Protein AF-A0A656GL36-F1 (afdb_monomer_lite)

Organism: NCBI:txid629261

pLDDT: mean 87.65, std 6.78, range [60.09, 93.75]

Structure (mmCIF, N/CA/C/O backbone):
data_AF-A0A656GL36-F1
#
_entry.id   AF-A0A656GL36-F1
#
loop_
_atom_site.group_PDB
_atom_site.id
_ato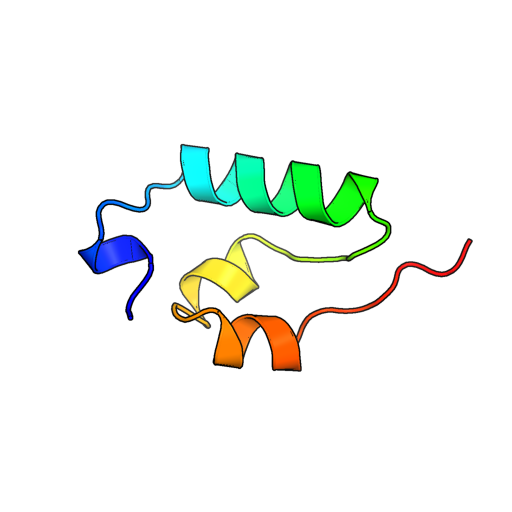m_site.type_symbol
_atom_site.label_atom_id
_atom_site.label_alt_id
_atom_site.label_comp_id
_atom_site.label_asym_id
_atom_site.label_entity_id
_atom_site.label_seq_id
_atom_site.pdbx_PDB_ins_code
_atom_site.Cartn_x
_atom_site.Cartn_y
_atom_site.Cartn_z
_atom_site.occupancy
_atom_site.B_iso_or_equiv
_atom_site.auth_seq_id
_atom_site.auth_comp_id
_atom_site.auth_asym_id
_atom_site.auth_atom_id
_atom_site.pdbx_PDB_model_num
ATOM 1 N N . ASP A 1 1 ? 3.709 -10.127 -10.954 1.00 63.91 1 ASP A N 1
ATOM 2 C CA . ASP A 1 1 ? 3.115 -8.828 -10.554 1.00 63.91 1 ASP A CA 1
ATOM 3 C C . ASP A 1 1 ? 3.846 -8.173 -9.391 1.00 63.91 1 ASP A C 1
ATOM 5 O O . ASP A 1 1 ? 3.261 -7.947 -8.333 1.00 63.91 1 ASP A O 1
ATOM 9 N N . ASN A 1 2 ? 5.129 -7.869 -9.566 1.00 78.38 2 ASN A N 1
ATOM 10 C CA . ASN A 1 2 ? 5.860 -7.085 -8.581 1.00 78.38 2 ASN A CA 1
ATOM 11 C C . ASN A 1 2 ? 5.720 -5.604 -8.932 1.00 78.38 2 ASN A C 1
ATOM 13 O O . ASN A 1 2 ? 6.101 -5.178 -10.020 1.00 78.38 2 ASN A O 1
ATOM 17 N N . PHE A 1 3 ? 5.158 -4.832 -8.010 1.00 83.06 3 PHE A N 1
ATOM 18 C CA . PHE A 1 3 ? 4.905 -3.407 -8.175 1.00 83.06 3 PHE A CA 1
ATOM 19 C C . PHE A 1 3 ? 6.168 -2.627 -8.574 1.00 83.06 3 PHE A C 1
ATOM 21 O O . PHE A 1 3 ? 6.088 -1.753 -9.432 1.00 83.06 3 PHE A O 1
ATOM 28 N N . PHE A 1 4 ? 7.331 -2.972 -8.015 1.00 81.94 4 PHE A N 1
ATOM 29 C CA . PHE A 1 4 ? 8.591 -2.282 -8.305 1.00 81.94 4 PHE A CA 1
ATOM 30 C C . PHE A 1 4 ? 9.193 -2.694 -9.655 1.00 81.94 4 PHE A C 1
ATOM 32 O O . PHE A 1 4 ? 9.723 -1.848 -10.369 1.00 81.94 4 PHE A O 1
ATOM 39 N N . GLU A 1 5 ? 9.050 -3.961 -10.055 1.00 84.81 5 GLU A N 1
ATOM 40 C CA . GLU A 1 5 ? 9.507 -4.433 -11.376 1.00 84.81 5 GLU A CA 1
ATOM 41 C C . GLU A 1 5 ? 8.697 -3.811 -12.526 1.00 84.81 5 GLU A C 1
ATOM 43 O O . GLU A 1 5 ? 9.191 -3.690 -13.642 1.00 84.81 5 GLU A O 1
ATOM 48 N N . LEU A 1 6 ? 7.471 -3.358 -12.246 1.00 84.44 6 LEU A N 1
ATOM 49 C CA . LEU A 1 6 ? 6.606 -2.644 -13.190 1.00 84.44 6 LEU A CA 1
ATOM 50 C C . LEU A 1 6 ? 6.862 -1.123 -13.229 1.00 84.44 6 LEU A C 1
ATOM 52 O O . LEU A 1 6 ? 6.082 -0.387 -13.831 1.00 84.44 6 LEU A O 1
ATOM 56 N N . GLY A 1 7 ? 7.933 -0.641 -12.587 1.00 83.69 7 GLY A N 1
ATOM 57 C CA . GLY A 1 7 ? 8.274 0.785 -12.524 1.00 83.69 7 GLY A CA 1
ATOM 58 C C . GLY A 1 7 ? 7.642 1.532 -11.349 1.00 83.69 7 GLY A C 1
ATOM 59 O O . GLY A 1 7 ? 7.605 2.760 -11.347 1.00 83.69 7 GLY A O 1
ATOM 60 N N . GLY A 1 8 ? 7.135 0.816 -10.343 1.00 85.31 8 GLY A N 1
ATOM 61 C CA . GLY A 1 8 ? 6.724 1.417 -9.082 1.00 85.31 8 GLY A CA 1
ATOM 62 C C . GLY A 1 8 ? 7.914 2.044 -8.359 1.00 85.31 8 GLY A C 1
ATOM 63 O O . GLY A 1 8 ? 8.935 1.398 -8.139 1.00 85.31 8 GLY A O 1
ATOM 64 N N . ASP A 1 9 ? 7.772 3.302 -7.957 1.00 86.94 9 ASP A N 1
ATOM 65 C CA . ASP A 1 9 ? 8.784 4.046 -7.210 1.00 86.94 9 ASP A CA 1
ATOM 66 C C . ASP A 1 9 ? 8.244 4.521 -5.847 1.00 86.94 9 ASP A C 1
ATOM 68 O O . ASP A 1 9 ? 7.081 4.304 -5.477 1.00 86.94 9 ASP A O 1
ATOM 72 N N . SER A 1 10 ? 9.101 5.183 -5.069 1.00 84.94 10 SER A N 1
ATOM 73 C CA . SER A 1 10 ? 8.754 5.724 -3.749 1.00 84.94 10 SER A CA 1
ATOM 74 C C . SER A 1 10 ? 7.638 6.781 -3.790 1.00 84.94 10 SER A C 1
ATOM 76 O O . SER A 1 10 ? 6.888 6.918 -2.823 1.00 84.94 10 SER A O 1
ATOM 78 N N . ILE A 1 11 ? 7.486 7.516 -4.894 1.00 88.56 11 ILE A N 1
ATOM 79 C CA . ILE A 1 11 ? 6.438 8.528 -5.078 1.00 88.56 11 ILE A CA 1
ATOM 80 C C . ILE A 1 11 ? 5.101 7.836 -5.344 1.00 88.56 11 ILE A C 1
ATOM 82 O O . ILE A 1 11 ? 4.117 8.127 -4.660 1.00 88.56 11 ILE A O 1
ATOM 86 N N . LEU A 1 12 ? 5.059 6.884 -6.277 1.00 89.00 12 LEU A N 1
ATOM 87 C CA . LEU A 1 12 ? 3.868 6.078 -6.557 1.00 89.00 12 LEU A CA 1
ATOM 88 C C . LEU A 1 12 ? 3.415 5.316 -5.305 1.00 89.00 12 LEU A C 1
ATOM 90 O O . LEU A 1 12 ? 2.225 5.297 -4.985 1.00 89.00 12 LEU A O 1
ATOM 94 N N . SER A 1 13 ? 4.367 4.789 -4.535 1.00 88.81 13 SER A N 1
ATOM 95 C CA . SER A 1 13 ? 4.128 4.142 -3.241 1.00 88.81 13 SER A CA 1
ATOM 96 C C . SER A 1 13 ? 3.382 5.055 -2.262 1.00 88.81 13 SER A C 1
ATOM 98 O O . SER A 1 13 ? 2.359 4.676 -1.683 1.00 88.81 13 SER A O 1
ATOM 100 N N . LEU A 1 14 ? 3.859 6.293 -2.102 1.00 90.94 14 LEU A N 1
ATOM 101 C CA . LEU A 1 14 ? 3.218 7.291 -1.244 1.00 90.94 14 LEU A CA 1
ATOM 102 C C . LEU A 1 14 ? 1.834 7.694 -1.764 1.00 90.94 14 LEU A C 1
ATOM 104 O O . LEU A 1 14 ? 0.902 7.835 -0.970 1.00 90.94 14 LEU A O 1
ATOM 108 N N . GLN A 1 15 ? 1.670 7.839 -3.082 1.00 92.00 15 GLN A N 1
ATOM 109 C CA . GLN A 1 15 ? 0.376 8.157 -3.688 1.00 92.00 15 GLN A CA 1
ATOM 110 C C . GLN A 1 15 ? -0.660 7.054 -3.442 1.00 92.00 15 GLN A C 1
ATOM 112 O O . GLN A 1 15 ? -1.805 7.365 -3.107 1.00 92.00 15 GLN A O 1
ATOM 117 N N . ILE A 1 16 ? -0.272 5.781 -3.553 1.00 90.50 16 ILE A N 1
ATOM 118 C CA . ILE A 1 16 ? -1.143 4.636 -3.255 1.00 90.50 16 ILE A CA 1
ATOM 119 C C . I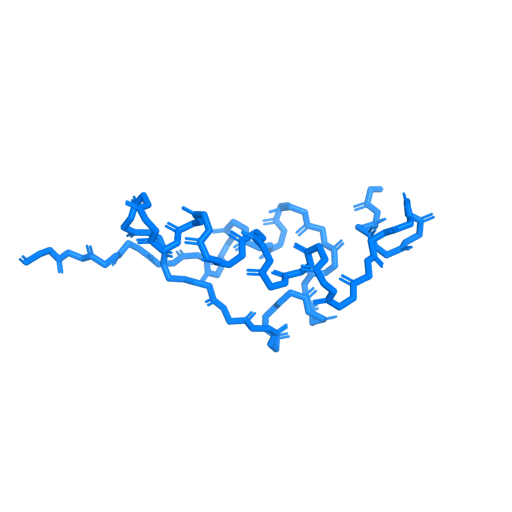LE A 1 16 ? -1.604 4.688 -1.802 1.00 90.50 16 ILE A C 1
ATOM 121 O O . ILE A 1 16 ? -2.802 4.616 -1.537 1.00 90.50 16 ILE A O 1
ATOM 125 N N . ILE A 1 17 ? -0.679 4.885 -0.863 1.00 91.50 17 ILE A N 1
ATOM 126 C CA . ILE A 1 17 ? -0.995 4.958 0.569 1.00 91.50 17 ILE A CA 1
ATOM 127 C C . ILE A 1 17 ? -1.923 6.138 0.869 1.00 91.50 17 ILE A C 1
ATOM 129 O O . ILE A 1 17 ? -2.898 5.989 1.606 1.00 91.50 17 ILE A O 1
ATOM 133 N N . ALA A 1 18 ? -1.663 7.304 0.275 1.00 92.81 18 ALA A N 1
ATOM 134 C CA . ALA A 1 18 ? -2.507 8.480 0.443 1.00 92.81 18 ALA A CA 1
ATOM 135 C C . ALA A 1 18 ? -3.930 8.245 -0.092 1.00 92.81 18 ALA A C 1
ATOM 137 O O . ALA A 1 18 ? -4.905 8.608 0.569 1.00 92.81 18 ALA A O 1
ATOM 138 N N . ARG A 1 19 ? -4.066 7.610 -1.264 1.00 92.62 19 ARG A N 1
ATOM 139 C CA . ARG A 1 19 ? -5.367 7.257 -1.856 1.00 92.62 19 ARG A CA 1
ATOM 140 C C . ARG A 1 19 ? -6.098 6.197 -1.034 1.00 92.62 19 ARG A C 1
ATOM 142 O O . ARG A 1 19 ? -7.278 6.376 -0.748 1.00 92.62 19 ARG A O 1
ATOM 149 N N . ALA A 1 20 ? -5.402 5.153 -0.592 1.00 92.19 20 ALA A N 1
ATOM 150 C CA . ALA A 1 20 ? -5.953 4.119 0.278 1.00 92.19 20 ALA A CA 1
ATOM 151 C C . ALA A 1 20 ? -6.482 4.727 1.584 1.00 92.19 20 ALA A C 1
ATOM 153 O O . ALA A 1 20 ? -7.625 4.486 1.962 1.00 92.19 20 ALA A O 1
ATOM 154 N N . LYS A 1 21 ? -5.707 5.621 2.210 1.00 91.75 21 LYS A N 1
ATOM 155 C CA . LYS A 1 21 ? -6.114 6.320 3.434 1.00 91.75 21 LYS A CA 1
ATOM 156 C C . LYS A 1 21 ? -7.390 7.142 3.242 1.00 91.75 21 LYS A C 1
ATOM 158 O O . LYS A 1 21 ? -8.234 7.149 4.133 1.00 91.75 21 LYS A O 1
ATOM 163 N N . ARG A 1 22 ? -7.559 7.804 2.089 1.00 92.94 22 ARG A N 1
ATOM 164 C CA . ARG A 1 22 ? -8.797 8.537 1.749 1.00 92.94 22 ARG A CA 1
ATOM 165 C C . ARG A 1 22 ? -10.018 7.622 1.648 1.00 92.94 22 ARG A C 1
ATOM 167 O O . ARG A 1 22 ? -11.113 8.066 1.960 1.00 92.94 22 ARG A O 1
ATOM 174 N N . GLN A 1 23 ? -9.818 6.363 1.269 1.00 93.06 23 GLN A N 1
A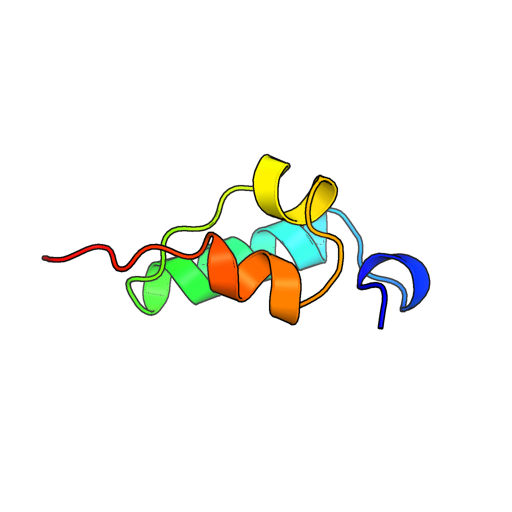TOM 175 C CA . GLN A 1 23 ? -10.856 5.327 1.242 1.00 93.06 23 GLN A CA 1
ATOM 176 C C . GLN A 1 23 ? -11.028 4.614 2.594 1.00 93.06 23 GLN A C 1
ATOM 178 O O . GLN A 1 23 ? -11.681 3.579 2.675 1.00 93.06 23 GLN A O 1
ATOM 183 N N . GLY A 1 24 ? -10.413 5.128 3.665 1.00 93.50 24 GLY A N 1
ATOM 184 C CA . GLY A 1 24 ? -10.462 4.491 4.978 1.00 93.50 24 GLY A CA 1
ATOM 185 C C . GLY A 1 24 ? -9.628 3.214 5.059 1.00 93.50 24 GLY A C 1
ATOM 186 O O . GLY A 1 24 ? -9.877 2.386 5.921 1.00 93.50 24 GLY A O 1
ATOM 187 N N . ILE A 1 25 ? -8.632 3.027 4.194 1.00 93.75 25 ILE A N 1
ATOM 188 C CA . ILE A 1 25 ? -7.727 1.874 4.229 1.00 93.75 25 ILE A CA 1
ATOM 189 C C . ILE A 1 25 ? -6.359 2.329 4.742 1.00 93.75 25 ILE A C 1
ATOM 191 O O . ILE 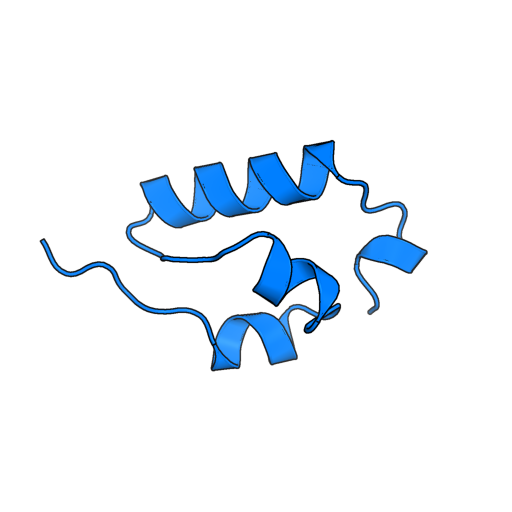A 1 25 ? -5.701 3.196 4.167 1.00 93.75 25 ILE A O 1
ATOM 195 N N . LYS A 1 26 ? -5.895 1.725 5.834 1.00 92.44 26 LYS A N 1
ATOM 196 C CA . LYS A 1 26 ? -4.572 1.957 6.408 1.00 92.44 26 LYS A CA 1
ATOM 197 C C . LYS A 1 26 ? -3.547 1.046 5.751 1.00 92.44 26 LYS A C 1
ATOM 199 O O . LYS A 1 26 ? -3.584 -0.170 5.931 1.00 92.44 26 LYS A O 1
ATOM 204 N N . LEU A 1 27 ? -2.597 1.672 5.067 1.00 92.00 27 LEU A N 1
ATOM 205 C CA . LEU A 1 27 ? -1.382 1.056 4.547 1.00 92.00 27 LEU A CA 1
ATOM 206 C C . LEU A 1 27 ? -0.168 1.876 4.990 1.00 92.00 27 LEU A C 1
ATOM 208 O O . LEU A 1 27 ? -0.282 3.076 5.249 1.00 92.00 27 LEU A O 1
ATOM 212 N N . SER A 1 28 ? 0.990 1.232 5.091 1.00 90.75 28 SER A N 1
ATOM 213 C CA . SER A 1 28 ? 2.261 1.882 5.423 1.00 90.75 28 SER A CA 1
ATOM 214 C C . SER A 1 28 ? 3.307 1.652 4.330 1.00 90.75 28 SER A C 1
ATOM 216 O O . SER A 1 28 ? 3.264 0.616 3.665 1.00 90.75 28 SER A O 1
ATOM 218 N N . PRO A 1 29 ? 4.282 2.570 4.161 1.00 88.38 29 PRO A N 1
ATOM 219 C CA . PRO A 1 29 ? 5.355 2.399 3.181 1.00 88.38 29 PRO A CA 1
ATOM 220 C C . PRO A 1 29 ? 6.121 1.099 3.404 1.00 88.38 29 PRO A C 1
ATOM 222 O O . PRO A 1 29 ? 6.356 0.355 2.461 1.00 88.38 29 PRO A O 1
ATOM 225 N N . LYS A 1 30 ? 6.411 0.769 4.668 1.00 89.81 30 LYS A N 1
ATOM 226 C CA . LYS A 1 30 ? 7.081 -0.480 5.035 1.00 89.81 30 LYS A CA 1
ATOM 227 C C . LYS A 1 30 ? 6.329 -1.711 4.519 1.00 89.81 30 LYS A C 1
ATOM 229 O O . LYS A 1 30 ? 6.942 -2.563 3.890 1.00 89.81 30 LYS A O 1
ATOM 234 N N . GLN A 1 31 ? 5.006 -1.766 4.706 1.00 90.81 31 GLN A N 1
ATOM 235 C CA . GLN A 1 31 ? 4.194 -2.862 4.170 1.00 90.81 31 GLN A CA 1
ATOM 236 C C . GLN A 1 31 ? 4.278 -2.945 2.645 1.00 90.81 31 GLN A C 1
ATOM 238 O O . GLN A 1 31 ? 4.326 -4.047 2.129 1.00 90.81 31 GLN A O 1
ATOM 243 N N . LEU A 1 32 ? 4.333 -1.821 1.928 1.00 88.06 32 LEU A N 1
ATOM 244 C CA . LEU A 1 32 ? 4.453 -1.812 0.466 1.00 88.06 32 LEU A CA 1
ATOM 245 C C . LEU A 1 32 ? 5.810 -2.332 -0.025 1.00 88.06 32 LEU A C 1
ATOM 247 O O . LEU A 1 32 ? 5.865 -3.084 -0.991 1.00 88.06 32 LEU A O 1
ATOM 251 N N . PHE A 1 33 ? 6.892 -1.997 0.678 1.00 86.44 33 PHE A N 1
ATOM 252 C CA . PHE A 1 33 ? 8.230 -2.519 0.382 1.00 86.44 33 PHE A CA 1
ATOM 253 C C . PHE A 1 33 ? 8.386 -4.005 0.748 1.00 86.44 33 PHE A C 1
ATOM 255 O O . PHE A 1 33 ? 9.031 -4.756 0.018 1.00 86.44 33 PHE A O 1
ATOM 262 N N . GLU A 1 34 ? 7.786 -4.448 1.858 1.00 89.25 34 GLU A N 1
ATOM 263 C CA . GLU A 1 34 ? 7.817 -5.852 2.298 1.00 89.25 34 GLU A CA 1
ATOM 264 C C . GLU A 1 34 ? 6.843 -6.745 1.512 1.00 89.25 34 GLU A C 1
ATOM 266 O O . GLU A 1 34 ? 7.057 -7.952 1.393 1.00 89.25 34 GLU A O 1
ATOM 271 N N . LYS A 1 35 ? 5.745 -6.173 1.010 1.00 88.12 35 LYS A N 1
ATOM 272 C CA . LYS A 1 35 ? 4.663 -6.852 0.288 1.00 88.12 35 LYS A CA 1
ATOM 273 C C . LYS A 1 35 ? 4.560 -6.234 -1.100 1.00 88.12 35 LYS A C 1
ATOM 275 O O . LYS A 1 35 ? 3.722 -5.385 -1.372 1.00 88.12 35 LYS A O 1
ATOM 280 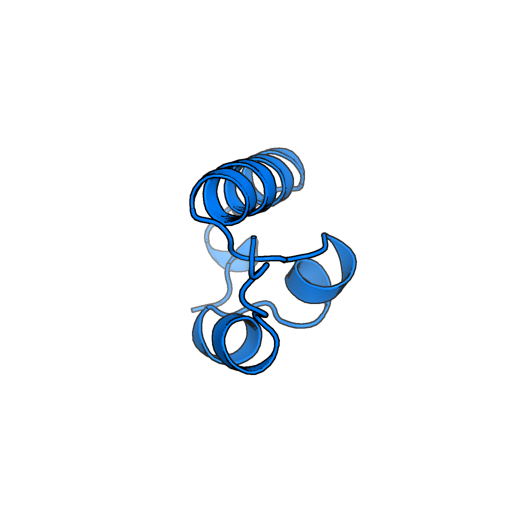N N . GLN A 1 36 ? 5.441 -6.681 -1.983 1.00 86.44 36 GLN A N 1
ATOM 281 C CA . GLN A 1 36 ? 5.660 -6.083 -3.302 1.00 86.44 36 GLN A CA 1
ATOM 282 C C . GLN A 1 36 ? 4.555 -6.412 -4.323 1.00 86.44 36 GLN A C 1
ATOM 284 O O . GLN A 1 36 ? 4.639 -6.030 -5.486 1.00 86.44 36 GLN A O 1
ATOM 289 N N . THR A 1 37 ? 3.507 -7.123 -3.901 1.00 87.88 37 THR A N 1
ATOM 290 C CA . THR A 1 37 ? 2.370 -7.518 -4.739 1.00 87.88 37 THR A CA 1
ATOM 291 C C . THR A 1 37 ? 1.056 -7.057 -4.111 1.00 87.88 37 THR A C 1
ATOM 293 O O . THR A 1 37 ? 0.923 -6.983 -2.885 1.00 87.88 37 THR A O 1
ATOM 296 N N . ILE A 1 38 ? 0.042 -6.800 -4.944 1.00 86.12 38 ILE A N 1
ATOM 297 C CA . ILE A 1 38 ? -1.283 -6.365 -4.469 1.00 86.12 38 ILE A CA 1
ATOM 298 C C . ILE A 1 38 ? -1.927 -7.418 -3.559 1.00 86.12 38 ILE A C 1
ATOM 300 O O . ILE A 1 38 ? -2.512 -7.063 -2.540 1.00 86.12 38 ILE A O 1
ATOM 304 N N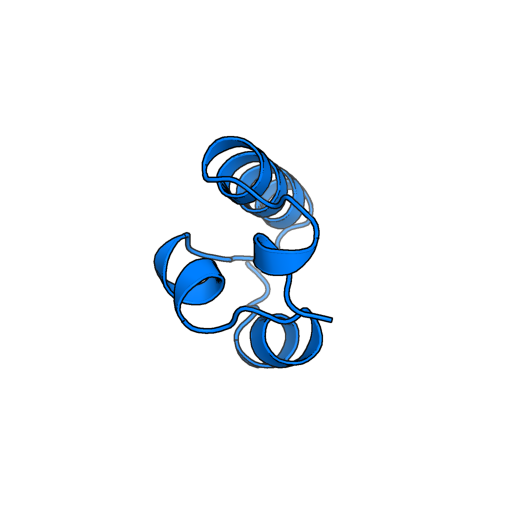 . SER A 1 39 ? -1.783 -8.708 -3.880 1.00 89.38 39 SER A N 1
ATOM 305 C CA . SER A 1 39 ? -2.342 -9.790 -3.057 1.00 89.38 39 SER A CA 1
ATOM 306 C C . SER A 1 39 ? -1.764 -9.775 -1.640 1.00 89.38 39 SER A C 1
ATOM 308 O O . SER A 1 39 ? -2.508 -9.814 -0.662 1.00 89.38 39 SER A O 1
ATOM 310 N N . GLN A 1 40 ? -0.446 -9.630 -1.509 1.00 90.38 40 GLN A N 1
ATOM 311 C CA . GLN A 1 40 ? 0.198 -9.577 -0.201 1.00 90.38 40 GLN A CA 1
ATOM 312 C C . GLN A 1 40 ? -0.157 -8.304 0.582 1.00 90.38 40 GLN A C 1
ATOM 314 O O . GLN A 1 40 ? -0.278 -8.350 1.808 1.00 90.38 40 GLN A O 1
ATOM 319 N N . LEU A 1 41 ? -0.336 -7.178 -0.115 1.00 89.69 41 LEU A N 1
ATOM 320 C CA . LEU A 1 41 ? -0.801 -5.925 0.477 1.00 89.69 41 LEU A CA 1
ATOM 321 C C . LEU A 1 41 ? -2.232 -6.020 0.994 1.00 89.69 41 LEU A C 1
ATOM 323 O O . LEU A 1 41 ? -2.514 -5.536 2.088 1.00 89.69 41 LEU A O 1
ATOM 327 N N . ALA A 1 42 ? -3.119 -6.669 0.241 1.00 89.88 42 ALA A N 1
ATOM 328 C CA . ALA A 1 42 ? -4.505 -6.874 0.638 1.00 89.88 42 ALA A CA 1
ATOM 329 C C . ALA A 1 42 ? -4.601 -7.637 1.969 1.00 89.88 42 ALA A C 1
ATOM 331 O O . ALA A 1 42 ? -5.383 -7.252 2.833 1.00 89.88 42 ALA A O 1
ATOM 332 N N . SER A 1 43 ? -3.740 -8.637 2.188 1.00 91.94 43 SER A N 1
ATOM 333 C CA . SER A 1 43 ? -3.708 -9.410 3.438 1.00 91.94 43 SER A CA 1
ATOM 334 C C . SER A 1 43 ? -3.313 -8.598 4.677 1.00 91.94 43 SER A C 1
ATOM 336 O O . SER A 1 43 ? -3.600 -9.013 5.797 1.00 91.94 43 SER A O 1
ATOM 338 N N . VAL A 1 44 ? -2.634 -7.458 4.509 1.00 91.12 44 VAL A N 1
ATOM 339 C CA . VAL A 1 44 ? -2.186 -6.598 5.622 1.00 91.12 44 VAL A CA 1
ATOM 340 C C . VAL A 1 44 ? -2.916 -5.255 5.682 1.00 91.12 44 VAL A C 1
ATOM 342 O O . VAL A 1 44 ? -2.682 -4.469 6.608 1.00 91.12 44 VAL A O 1
ATOM 345 N N . ALA A 1 45 ? -3.790 -4.985 4.712 1.00 91.62 45 ALA A N 1
ATOM 346 C CA . ALA A 1 45 ? -4.615 -3.792 4.653 1.00 91.62 45 ALA A CA 1
ATOM 347 C C . ALA A 1 45 ? -5.645 -3.812 5.786 1.00 91.62 45 ALA A C 1
ATOM 349 O O . ALA A 1 45 ? -6.365 -4.790 5.979 1.00 91.62 45 ALA A O 1
ATOM 350 N N . LYS A 1 46 ? -5.729 -2.717 6.547 1.00 92.19 46 LYS A N 1
ATOM 351 C CA . LYS A 1 46 ? -6.716 -2.579 7.628 1.00 92.19 46 LYS A CA 1
ATOM 352 C C . LYS A 1 46 ? -7.692 -1.462 7.316 1.00 92.19 46 LYS A C 1
ATOM 354 O O . LYS A 1 46 ? -7.267 -0.381 6.920 1.00 92.19 46 LYS A O 1
ATOM 359 N N . LEU A 1 47 ? -8.978 -1.691 7.552 1.00 91.38 47 LEU A N 1
ATOM 360 C CA . LEU A 1 47 ? -9.969 -0.620 7.527 1.00 91.38 47 LEU A CA 1
ATOM 361 C C . LEU A 1 47 ? -9.781 0.277 8.755 1.00 91.38 47 LEU A C 1
ATOM 363 O O . LEU A 1 47 ? -9.663 -0.194 9.886 1.00 91.38 47 LEU A O 1
ATOM 367 N N . ILE A 1 48 ? -9.734 1.577 8.515 1.00 87.50 48 ILE A N 1
ATOM 368 C CA . ILE A 1 48 ? -9.801 2.620 9.525 1.00 87.50 48 ILE A CA 1
ATOM 369 C C . ILE A 1 48 ? -11.293 2.832 9.759 1.00 87.50 48 ILE A C 1
ATOM 371 O O . ILE A 1 48 ? -11.950 3.528 8.988 1.00 87.50 48 ILE A O 1
ATOM 375 N N . GLN A 1 49 ? -11.843 2.159 10.769 1.00 69.31 49 GLN A N 1
ATOM 376 C CA . GLN A 1 49 ? -13.196 2.467 11.223 1.00 69.31 49 GLN A CA 1
ATOM 377 C C . GLN A 1 49 ? -13.207 3.882 11.811 1.00 69.31 49 GLN A C 1
ATOM 379 O O . GLN A 1 49 ? -12.231 4.302 12.440 1.00 69.31 49 GLN A O 1
ATOM 384 N N . LYS A 1 50 ? -14.274 4.616 11.495 1.00 60.09 50 LYS A N 1
ATOM 385 C CA . LYS A 1 50 ? -14.492 6.001 11.909 1.00 60.09 50 LYS A CA 1
ATOM 386 C C . LYS A 1 50 ? -14.931 6.063 13.365 1.00 60.09 50 LYS A C 1
ATOM 388 O O . LYS A 1 50 ? -15.718 5.173 13.753 1.00 60.09 50 LYS A O 1
#

Radius of gyration: 10.5 Å; chains: 1; bounding box: 24×18×25 Å

Secondary structure (DSSP, 8-state):
--TTTTT--HHHHHHHHHHHHHTTEE--HHHHHH--SHHHHHTT-EE---

InterPro domains:
  IPR006162 Phosphopantetheine attachment site [PS00012] (5-20)
  IPR009081 Phosphopantetheine binding ACP domain [PF00550] (1-43)
  IPR009081 Phosphopantetheine binding ACP domain [PS50075] (1-49)
  IPR036736 ACP-like superfamily [G3DSA:1.10.1200.10] (1-46)
  IPR036736 ACP-like superfamily [SSF47336] (1-43)

Foldseek 3Di:
DFCVVVVDDPVNLVVVQVVCVVVQKHDDSVQCVVQRDPVSRVVVIDGNDD

Sequence (50 aa):
DNFFELGGDSILSLQIIARAKRQGIKLSPKQLFEKQTISQLASVAKLIQK